Protein AF-P94857-F1 (afdb_monomer_lite)

Secondary structure (DSSP, 8-state):
--TTEEEEEEEE--B-SS-GGG-B-SEEEEEEEE-TTT-SEEEEEEEEEEEPPHHHHSSSB--SSEEEEEEEEEEEEETTEEEEEEEEEEES-SEETTEE-S-EEEEEEE-

Sequence (111 aa):
LVDGLDLTLQYQGKNEGREAKKQNGDGVGTSLSYDFGGSDFAVSAAYTSSDRTNDQNLLARGQGSKAEAWATGLKYDANNIYLATMYSETRKMTPISGGFANKAQNFEAVA

Structure (mmCIF, N/CA/C/O backbone):
data_AF-P94857-F1
#
_entry.id   AF-P94857-F1
#
loop_
_atom_site.group_PDB
_atom_site.id
_atom_site.type_symbol
_atom_site.label_atom_id
_atom_site.label_alt_id
_atom_site.label_comp_id
_atom_site.label_asym_id
_atom_site.label_entity_id
_atom_site.label_seq_id
_atom_site.pdbx_PDB_ins_code
_atom_site.Cartn_x
_atom_site.Cartn_y
_atom_site.Cartn_z
_atom_site.occupancy
_atom_site.B_iso_or_equiv
_atom_site.auth_seq_id
_atom_site.auth_comp_id
_atom_site.auth_asym_id
_atom_site.auth_atom_id
_atom_site.pdbx_PDB_model_num
ATOM 1 N N . LEU A 1 1 ? 6.305 5.761 23.054 1.00 78.94 1 LEU A N 1
ATOM 2 C CA . LEU A 1 1 ? 5.476 5.070 22.044 1.00 78.94 1 LEU A CA 1
ATOM 3 C C . LEU A 1 1 ? 4.036 5.523 22.262 1.00 78.94 1 LEU A C 1
ATOM 5 O O . LEU A 1 1 ? 3.704 5.770 23.417 1.00 78.94 1 LEU A O 1
ATOM 9 N N . VAL A 1 2 ? 3.232 5.702 21.212 1.00 90.75 2 VAL A N 1
ATOM 10 C CA . VAL A 1 2 ? 1.785 5.936 21.374 1.00 90.75 2 VAL A CA 1
ATOM 11 C C . VAL A 1 2 ? 1.137 4.567 21.523 1.00 90.75 2 VAL A C 1
ATOM 13 O O . VAL A 1 2 ? 1.350 3.712 20.670 1.00 90.75 2 VAL A O 1
ATOM 16 N N . ASP A 1 3 ? 0.430 4.346 22.626 1.00 93.06 3 ASP A N 1
ATOM 17 C CA . ASP A 1 3 ? -0.222 3.064 22.891 1.00 93.06 3 ASP A CA 1
ATOM 18 C C . ASP A 1 3 ? -1.340 2.799 21.879 1.00 93.06 3 ASP A C 1
ATOM 20 O O . ASP A 1 3 ? -2.062 3.731 21.523 1.00 93.06 3 ASP A O 1
ATOM 24 N N . GLY A 1 4 ? -1.443 1.561 21.396 1.00 93.94 4 GLY A N 1
ATOM 25 C CA . GLY A 1 4 ? -2.405 1.160 20.366 1.00 93.94 4 GLY A CA 1
ATOM 26 C C . GLY A 1 4 ? -2.096 1.617 18.934 1.00 93.94 4 GLY A C 1
ATOM 27 O O . GLY A 1 4 ? -2.883 1.335 18.034 1.00 93.94 4 GLY A O 1
ATOM 28 N N . LEU A 1 5 ? -0.994 2.349 18.701 1.00 96.50 5 LEU A N 1
ATOM 29 C CA . LEU A 1 5 ? -0.573 2.810 17.370 1.00 96.50 5 LEU A CA 1
ATOM 30 C C . LEU A 1 5 ? 0.559 1.945 16.813 1.00 96.50 5 LEU A C 1
ATOM 32 O O . LEU A 1 5 ? 1.686 1.998 17.312 1.00 96.50 5 LEU A O 1
ATOM 36 N N . ASP A 1 6 ? 0.295 1.294 15.685 1.00 96.62 6 ASP A N 1
ATOM 37 C CA . ASP A 1 6 ? 1.314 0.622 14.885 1.00 96.62 6 ASP A CA 1
ATOM 38 C C . ASP A 1 6 ? 1.663 1.447 13.646 1.00 96.62 6 ASP A C 1
ATOM 40 O O . ASP A 1 6 ? 0.790 1.994 12.968 1.00 96.62 6 ASP A O 1
ATOM 44 N N . LEU A 1 7 ? 2.956 1.507 13.324 1.00 97.75 7 LEU A N 1
ATOM 45 C CA . LEU A 1 7 ? 3.489 2.158 12.129 1.00 97.75 7 LEU A CA 1
ATOM 46 C C . LEU A 1 7 ? 4.474 1.219 11.435 1.00 97.75 7 LEU A C 1
ATOM 48 O O . LEU A 1 7 ? 5.379 0.680 12.067 1.00 97.75 7 LEU A O 1
ATOM 52 N N . THR A 1 8 ? 4.337 1.068 10.120 1.00 98.38 8 THR A N 1
ATOM 53 C CA . THR A 1 8 ? 5.244 0.263 9.294 1.00 98.38 8 THR A CA 1
ATOM 54 C C . THR A 1 8 ? 5.763 1.075 8.120 1.00 98.38 8 THR A C 1
ATOM 56 O O . THR A 1 8 ? 5.010 1.801 7.478 1.00 98.38 8 THR A O 1
ATOM 59 N N . LEU A 1 9 ? 7.047 0.898 7.806 1.00 98.44 9 LEU A N 1
ATOM 60 C CA . LEU A 1 9 ? 7.656 1.331 6.553 1.00 98.44 9 LEU A CA 1
ATOM 61 C C . LEU A 1 9 ? 8.136 0.106 5.782 1.00 98.44 9 LEU A C 1
ATOM 63 O O . LEU A 1 9 ? 8.677 -0.837 6.359 1.00 98.44 9 LEU A O 1
ATOM 67 N N . GLN A 1 10 ? 7.963 0.143 4.469 1.00 98.69 10 GLN A N 1
ATOM 68 C CA . GLN A 1 10 ? 8.372 -0.915 3.563 1.00 98.69 10 GLN A CA 1
ATOM 69 C C . GLN A 1 10 ? 9.151 -0.321 2.394 1.00 98.69 10 GLN A C 1
ATOM 71 O O . GLN A 1 10 ? 8.769 0.702 1.830 1.00 98.69 10 GLN A O 1
ATOM 76 N N . TYR A 1 11 ? 10.208 -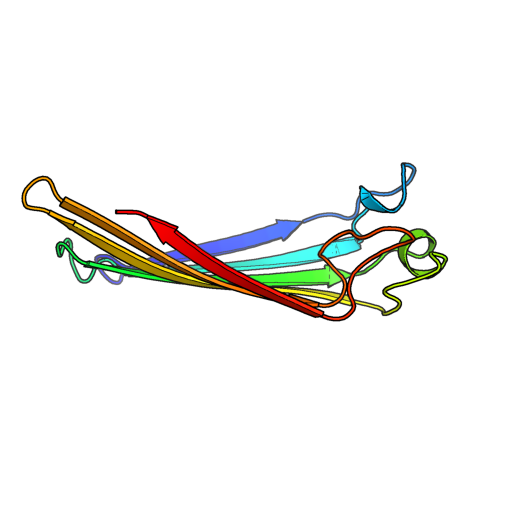1.017 1.992 1.00 98.62 11 TYR A N 1
ATOM 77 C CA . TYR A 1 11 ? 10.854 -0.835 0.700 1.00 98.62 11 TYR A CA 1
ATOM 78 C C . TYR A 1 11 ? 10.718 -2.128 -0.106 1.00 98.62 11 TYR A C 1
ATOM 80 O O . TYR A 1 11 ? 10.888 -3.224 0.432 1.00 98.62 11 TYR A O 1
ATOM 88 N N . GLN A 1 12 ? 10.401 -1.998 -1.391 1.00 98.62 12 GLN A N 1
ATOM 89 C CA . GLN A 1 12 ? 10.336 -3.095 -2.346 1.00 98.62 12 GLN A CA 1
ATOM 90 C C . GLN A 1 12 ? 11.354 -2.837 -3.454 1.00 98.62 12 GLN A C 1
ATOM 92 O O . GLN A 1 12 ? 11.232 -1.868 -4.200 1.00 98.62 12 GLN A O 1
ATOM 97 N N . GLY A 1 13 ? 12.333 -3.732 -3.575 1.00 98.56 13 GLY A N 1
ATOM 98 C CA . GLY A 1 13 ? 13.281 -3.707 -4.682 1.00 98.56 13 GLY A CA 1
ATOM 99 C C . GLY A 1 13 ? 12.630 -4.099 -6.009 1.00 98.56 13 GLY A C 1
ATOM 100 O O . GLY A 1 13 ? 11.682 -4.895 -6.064 1.00 98.56 13 GLY A O 1
ATOM 101 N N . LYS A 1 14 ? 13.173 -3.548 -7.087 1.00 98.56 14 LYS A N 1
ATOM 102 C CA . LYS A 1 14 ? 12.800 -3.834 -8.470 1.00 98.56 14 LYS A CA 1
ATOM 103 C C . LYS A 1 14 ? 12.885 -5.330 -8.830 1.00 98.56 14 LYS A C 1
ATOM 105 O O . LYS A 1 14 ? 13.884 -5.988 -8.559 1.00 98.56 14 LYS A O 1
ATOM 110 N N . ASN A 1 15 ? 11.861 -5.846 -9.521 1.00 98.25 15 ASN A N 1
ATOM 111 C CA . ASN A 1 15 ? 11.818 -7.198 -10.094 1.00 98.25 15 ASN A CA 1
ATOM 112 C C . ASN A 1 15 ? 11.418 -7.162 -11.583 1.00 98.25 15 ASN A C 1
ATOM 114 O O . ASN A 1 15 ? 10.294 -6.781 -11.920 1.00 98.25 15 ASN A O 1
ATOM 118 N N . GLU A 1 16 ? 12.299 -7.640 -12.467 1.00 97.12 16 GLU A N 1
ATOM 119 C CA . GLU A 1 16 ? 12.125 -7.674 -13.934 1.00 97.12 16 GLU A CA 1
ATOM 120 C C . GLU A 1 16 ? 12.494 -9.047 -14.537 1.00 97.12 16 GLU A C 1
ATOM 122 O O . GLU A 1 16 ? 12.845 -9.977 -13.812 1.00 97.12 16 GLU A O 1
ATOM 127 N N . GLY A 1 17 ? 12.374 -9.199 -15.864 1.00 95.81 17 GLY A N 1
ATOM 128 C CA . GLY A 1 17 ? 12.782 -10.419 -16.582 1.00 95.81 17 GLY A CA 1
ATOM 129 C C . GLY A 1 17 ? 11.741 -11.545 -16.580 1.00 95.81 17 GLY A C 1
ATOM 130 O O . GLY A 1 17 ? 12.074 -12.714 -16.752 1.00 95.81 17 GLY A O 1
ATOM 131 N N . ARG A 1 18 ? 10.468 -11.203 -16.364 1.00 95.56 18 ARG A N 1
ATOM 132 C CA . ARG A 1 18 ? 9.324 -12.131 -16.345 1.00 95.56 18 ARG A CA 1
ATOM 133 C C . ARG A 1 18 ? 8.098 -11.493 -16.989 1.00 95.56 18 ARG A C 1
ATOM 135 O O . ARG A 1 18 ? 8.165 -10.354 -17.431 1.00 95.56 18 ARG A O 1
ATOM 142 N N . GLU A 1 19 ? 6.969 -12.198 -17.021 1.00 96.88 19 GLU A N 1
ATOM 143 C CA . GLU A 1 19 ? 5.689 -11.647 -17.493 1.00 96.88 19 GLU A CA 1
ATOM 144 C C . GLU A 1 19 ? 5.447 -10.225 -16.940 1.00 96.88 19 GLU A C 1
ATOM 146 O O . GLU A 1 19 ? 5.465 -10.034 -15.724 1.00 96.88 19 GLU A O 1
ATOM 151 N N . ALA A 1 20 ? 5.204 -9.236 -17.813 1.00 97.06 20 ALA A N 1
ATOM 152 C CA . ALA A 1 20 ? 5.144 -7.810 -17.450 1.00 97.06 20 ALA A CA 1
ATOM 153 C C . ALA A 1 20 ? 4.160 -7.499 -16.305 1.00 97.06 20 ALA A C 1
ATOM 155 O O . ALA A 1 20 ? 4.417 -6.644 -15.458 1.00 97.06 20 ALA A O 1
ATOM 156 N N . LYS A 1 21 ? 3.047 -8.239 -16.219 1.00 96.56 21 LYS A N 1
ATOM 157 C CA . LYS A 1 21 ? 2.058 -8.105 -15.136 1.00 96.56 21 LYS A CA 1
ATOM 158 C C . LYS A 1 21 ? 2.572 -8.517 -13.756 1.00 96.56 21 LYS A C 1
ATOM 160 O O . LYS A 1 21 ? 1.985 -8.126 -12.756 1.00 96.56 21 LYS A O 1
ATOM 165 N N . LYS A 1 22 ? 3.649 -9.299 -13.707 1.00 96.81 22 LYS A N 1
ATOM 166 C CA . LYS A 1 22 ? 4.313 -9.758 -12.483 1.00 96.81 22 LYS A CA 1
ATOM 167 C C . LYS A 1 22 ? 5.570 -8.944 -12.167 1.00 96.81 22 LYS A C 1
ATOM 169 O O . LYS A 1 22 ? 6.255 -9.253 -11.198 1.00 96.81 22 LYS A O 1
ATOM 174 N N . GLN A 1 23 ? 5.936 -7.960 -12.983 1.00 98.38 23 GLN A N 1
ATOM 175 C CA . GLN A 1 23 ? 7.087 -7.093 -12.720 1.00 98.38 23 GLN A CA 1
ATOM 176 C C . GLN A 1 23 ? 6.721 -5.936 -11.772 1.00 98.38 23 GLN A C 1
ATOM 178 O O . GLN A 1 23 ? 5.546 -5.599 -11.625 1.00 98.38 23 GLN A O 1
ATOM 183 N N . ASN A 1 24 ? 7.728 -5.317 -11.157 1.00 98.38 24 ASN A N 1
ATOM 184 C CA . ASN A 1 24 ? 7.610 -4.064 -10.406 1.00 98.38 24 ASN A CA 1
ATOM 185 C C . ASN A 1 24 ? 8.946 -3.307 -10.457 1.00 98.38 24 ASN A C 1
ATOM 187 O O . ASN A 1 24 ? 10.005 -3.932 -10.468 1.00 98.38 24 ASN A O 1
ATOM 191 N N . GLY A 1 25 ? 8.909 -1.976 -10.474 1.00 98.69 25 GLY A N 1
ATOM 192 C CA . GLY A 1 25 ? 10.075 -1.140 -10.196 1.00 98.69 25 GLY A CA 1
ATOM 193 C C . GLY A 1 25 ? 10.343 -1.024 -8.695 1.00 98.69 25 GLY A C 1
ATOM 194 O O . GLY A 1 25 ? 9.687 -1.685 -7.885 1.00 98.69 25 GLY A O 1
ATOM 195 N N . ASP A 1 26 ? 11.306 -0.182 -8.330 1.00 98.75 26 ASP A N 1
ATOM 196 C CA . ASP A 1 26 ? 11.567 0.140 -6.929 1.00 98.75 26 ASP A CA 1
ATOM 197 C C . ASP A 1 26 ? 10.389 0.909 -6.326 1.00 98.75 26 ASP A C 1
ATOM 199 O O . ASP A 1 26 ? 9.761 1.742 -6.986 1.00 98.75 26 ASP A O 1
ATOM 203 N N . GLY A 1 27 ? 10.070 0.630 -5.066 1.00 98.69 27 GLY A N 1
ATOM 204 C CA . GLY A 1 27 ? 8.917 1.229 -4.413 1.00 98.69 27 GLY A CA 1
ATOM 205 C C . GLY A 1 27 ? 9.032 1.327 -2.907 1.00 98.69 27 GLY A C 1
ATOM 206 O O . GLY A 1 27 ? 9.851 0.667 -2.268 1.00 98.69 27 GLY A O 1
ATOM 207 N N . VAL A 1 28 ? 8.170 2.165 -2.346 1.00 98.81 28 VAL A N 1
ATOM 208 C CA . VAL A 1 28 ? 8.018 2.357 -0.907 1.00 98.81 28 VAL A CA 1
ATOM 209 C C . VAL A 1 28 ? 6.559 2.208 -0.510 1.00 98.81 28 VAL A C 1
ATOM 211 O O . VAL A 1 28 ? 5.645 2.511 -1.281 1.00 98.81 28 VAL A O 1
ATOM 214 N N . GLY A 1 29 ? 6.353 1.747 0.715 1.00 98.75 29 GLY A N 1
ATOM 215 C CA . GLY A 1 29 ? 5.048 1.610 1.331 1.00 98.75 29 GLY A CA 1
ATOM 216 C C . GLY A 1 29 ? 5.075 2.071 2.777 1.00 98.75 29 GLY A C 1
ATOM 217 O O . GLY A 1 29 ? 6.108 2.020 3.445 1.00 98.75 29 GLY A O 1
ATOM 218 N N . THR A 1 30 ? 3.927 2.519 3.260 1.00 98.81 30 THR A N 1
ATOM 219 C CA . THR A 1 30 ? 3.704 2.817 4.670 1.00 98.81 30 THR A CA 1
ATOM 220 C C . THR A 1 30 ? 2.318 2.358 5.079 1.00 98.81 30 THR A C 1
ATOM 222 O O . THR A 1 30 ? 1.386 2.375 4.268 1.00 98.81 30 THR A O 1
ATOM 225 N N . SER A 1 31 ? 2.174 1.962 6.336 1.00 98.62 31 SER A N 1
ATOM 226 C CA . SER A 1 31 ? 0.872 1.706 6.936 1.00 98.62 31 SER A CA 1
ATOM 227 C C . SER A 1 31 ? 0.836 2.169 8.376 1.00 98.62 31 SER A C 1
ATOM 229 O O . SER A 1 31 ? 1.845 2.126 9.080 1.00 98.62 31 SER A O 1
ATOM 231 N N . LEU A 1 32 ? -0.352 2.568 8.807 1.00 97.75 32 LEU A N 1
ATOM 232 C CA . LEU A 1 32 ? -0.661 2.872 10.191 1.00 97.75 32 LEU A CA 1
ATOM 233 C C . LEU A 1 32 ? -1.953 2.170 10.600 1.00 97.75 32 LEU A C 1
ATOM 235 O O . LEU A 1 32 ? -2.892 2.078 9.802 1.00 97.75 32 LEU A O 1
ATOM 239 N N . SER A 1 33 ? -2.013 1.716 11.845 1.00 97.75 33 SER A N 1
ATOM 240 C CA . SER A 1 33 ? -3.246 1.241 12.471 1.00 97.75 33 SER A CA 1
ATOM 241 C C . SER A 1 33 ? -3.349 1.743 13.89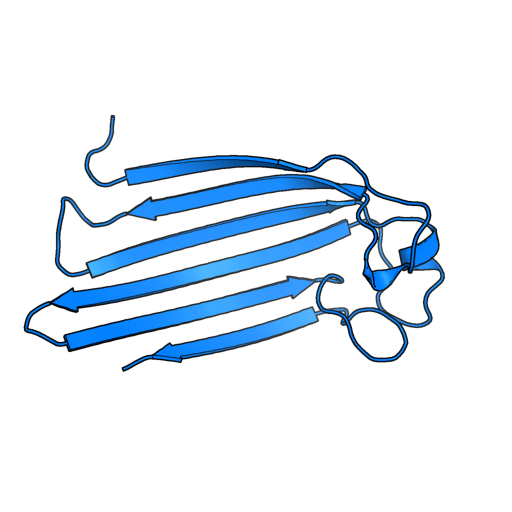8 1.00 97.75 33 SER A C 1
ATOM 243 O O . SER A 1 33 ? -2.338 1.882 14.581 1.00 97.75 33 SER A O 1
ATOM 245 N N . TYR A 1 34 ? -4.574 2.037 14.322 1.00 97.19 34 TYR A N 1
ATOM 246 C CA . TYR A 1 34 ? -4.869 2.505 15.666 1.00 97.19 34 TYR A CA 1
ATOM 247 C C . TYR A 1 34 ? -6.078 1.764 16.237 1.00 97.19 34 TYR A C 1
ATOM 249 O O . TYR A 1 34 ? -7.148 1.790 15.627 1.00 97.19 34 TYR A O 1
ATOM 257 N N . ASP A 1 35 ? -5.908 1.117 17.389 1.00 95.00 35 ASP A N 1
ATOM 258 C CA . ASP A 1 35 ? -6.956 0.354 18.092 1.00 95.00 35 ASP A CA 1
ATOM 259 C C . ASP A 1 35 ? -7.597 1.120 19.269 1.00 95.00 35 ASP A C 1
ATOM 261 O O . ASP A 1 35 ? -8.369 0.566 20.052 1.00 95.00 35 ASP A O 1
ATOM 265 N N . PHE A 1 36 ? -7.284 2.416 19.393 1.00 92.56 36 PHE A N 1
ATOM 266 C CA . PHE A 1 36 ? -7.769 3.305 20.454 1.00 92.56 36 PHE A CA 1
ATOM 267 C C . PHE A 1 36 ? -7.499 2.788 21.879 1.00 92.56 36 PHE A C 1
ATOM 269 O O . PHE A 1 36 ? -8.305 3.014 22.781 1.00 92.56 36 PHE A O 1
ATOM 276 N N . GLY A 1 37 ? -6.353 2.131 22.093 1.00 84.50 37 GLY A N 1
ATOM 277 C CA . GLY A 1 37 ? -5.946 1.638 23.411 1.00 84.50 37 GLY A CA 1
ATOM 278 C C . GLY A 1 37 ? -6.652 0.336 23.784 1.00 84.50 37 GLY A C 1
ATOM 279 O O . GLY A 1 37 ? -7.106 0.182 24.918 1.00 84.50 37 GLY A O 1
ATOM 280 N N . GLY A 1 38 ? -6.784 -0.575 22.814 1.00 84.44 38 GLY A N 1
ATOM 281 C CA . GLY A 1 38 ? -7.458 -1.865 22.986 1.00 84.44 38 GLY A CA 1
ATOM 282 C C . GLY A 1 38 ? -8.986 -1.788 22.975 1.00 84.44 38 GLY A C 1
ATOM 283 O O . GLY A 1 38 ? -9.645 -2.628 23.587 1.00 84.44 38 GLY A O 1
ATOM 284 N N . SER A 1 39 ? -9.559 -0.776 22.320 1.00 91.56 39 SER A N 1
ATOM 285 C CA . SER A 1 39 ? -11.004 -0.705 22.114 1.00 91.56 39 SER A CA 1
ATOM 286 C C . SER A 1 39 ? -11.481 -1.791 21.143 1.00 91.56 39 SER A C 1
ATOM 288 O O . SER A 1 39 ? -10.708 -2.332 20.353 1.00 91.56 39 SER A O 1
ATOM 290 N N . ASP A 1 40 ? -12.788 -2.045 21.133 1.00 95.88 40 ASP A N 1
ATOM 291 C CA . ASP A 1 40 ? -13.416 -2.972 20.183 1.00 95.88 40 ASP A CA 1
ATOM 292 C C . ASP A 1 40 ? -13.328 -2.486 18.724 1.00 95.88 40 ASP A C 1
ATOM 294 O O . ASP A 1 40 ? -13.618 -3.243 17.796 1.00 95.88 40 ASP A O 1
ATOM 298 N N . PHE A 1 41 ? -12.950 -1.219 18.512 1.00 96.62 41 PHE A N 1
ATOM 299 C CA . PHE A 1 41 ? -12.807 -0.595 17.206 1.00 96.62 41 PHE A CA 1
ATOM 300 C C . PHE A 1 41 ? -11.341 -0.398 16.835 1.00 96.62 41 PHE A C 1
ATOM 302 O O . PHE A 1 41 ? -10.510 -0.001 17.648 1.00 96.62 41 PHE A O 1
ATOM 309 N N . ALA A 1 42 ? -11.034 -0.577 15.556 1.00 97.75 42 ALA A N 1
ATOM 310 C CA . ALA A 1 42 ? -9.734 -0.212 15.016 1.00 97.75 42 ALA A CA 1
ATOM 311 C C . ALA A 1 42 ? -9.871 0.458 13.652 1.00 97.75 42 ALA A C 1
ATOM 313 O O . ALA A 1 42 ? -10.735 0.105 12.845 1.00 97.75 42 ALA A O 1
ATOM 314 N N . VAL A 1 43 ? -8.982 1.413 13.391 1.00 98.25 43 VAL A N 1
ATOM 315 C CA . VAL A 1 43 ? -8.832 2.072 12.091 1.00 98.25 43 VAL A CA 1
ATOM 316 C C . VAL A 1 43 ? -7.471 1.731 11.502 1.00 98.25 43 VAL A C 1
ATOM 318 O O . VAL A 1 43 ? -6.488 1.577 12.225 1.00 98.25 43 VAL A O 1
ATOM 321 N N . SER A 1 44 ? -7.388 1.638 10.180 1.00 98.38 44 SER A N 1
ATOM 322 C CA . SER A 1 44 ? -6.113 1.474 9.484 1.00 98.38 44 SER A CA 1
ATOM 323 C C . SER A 1 44 ? -6.078 2.233 8.167 1.00 98.38 44 SER A C 1
ATOM 325 O O . SER A 1 44 ? -7.111 2.508 7.545 1.00 98.38 44 SER A O 1
ATOM 327 N N . ALA A 1 45 ? -4.868 2.581 7.743 1.00 98.69 45 ALA A N 1
ATOM 328 C CA . ALA A 1 45 ? -4.595 3.134 6.431 1.00 98.69 45 ALA A CA 1
ATOM 329 C C . ALA A 1 45 ? -3.237 2.651 5.919 1.00 98.69 45 ALA A C 1
ATOM 331 O O . ALA A 1 45 ? -2.290 2.484 6.688 1.00 98.69 45 ALA A O 1
ATOM 332 N N . ALA A 1 46 ? -3.133 2.461 4.610 1.00 98.81 46 ALA A N 1
ATOM 333 C CA . ALA A 1 46 ? -1.889 2.119 3.940 1.00 98.81 46 ALA A CA 1
ATOM 334 C C . ALA A 1 46 ? -1.758 2.883 2.623 1.00 98.81 46 ALA A C 1
ATOM 336 O O . ALA A 1 46 ? -2.753 3.148 1.945 1.00 98.81 46 ALA A O 1
ATOM 337 N N . TYR A 1 47 ? -0.523 3.209 2.253 1.00 98.81 47 TYR A N 1
ATOM 338 C CA . TYR A 1 47 ? -0.169 3.815 0.973 1.00 98.81 47 TYR A CA 1
ATOM 339 C C . TYR A 1 47 ? 1.087 3.152 0.415 1.00 98.81 47 TYR A C 1
ATOM 341 O O . TYR A 1 47 ? 2.034 2.875 1.150 1.00 98.81 47 TYR A O 1
ATOM 349 N N . THR A 1 48 ? 1.112 2.931 -0.896 1.00 98.81 48 THR A N 1
ATOM 350 C CA . THR A 1 48 ? 2.255 2.381 -1.626 1.00 98.81 48 THR A CA 1
ATOM 351 C C . THR A 1 48 ? 2.456 3.125 -2.941 1.00 98.81 48 THR A C 1
ATOM 353 O O . THR A 1 48 ? 1.491 3.526 -3.598 1.00 98.81 48 THR A O 1
ATOM 356 N N . SER A 1 49 ? 3.718 3.291 -3.333 1.00 98.75 49 SER A N 1
ATOM 357 C CA . SER A 1 49 ? 4.115 3.859 -4.619 1.00 98.75 49 SER A CA 1
ATOM 358 C C . SER A 1 49 ? 5.358 3.148 -5.131 1.00 98.75 49 SER A C 1
ATOM 360 O O . SER A 1 49 ? 6.365 3.065 -4.424 1.00 98.75 49 SER A O 1
ATOM 362 N N . SER A 1 50 ? 5.305 2.647 -6.359 1.00 98.69 50 SER A N 1
ATOM 363 C CA . SER A 1 50 ? 6.431 1.994 -7.025 1.00 98.69 50 SER A CA 1
ATOM 364 C C . SER A 1 50 ? 6.604 2.498 -8.449 1.00 98.69 50 SER A C 1
ATOM 366 O O . SER A 1 50 ? 5.655 2.940 -9.100 1.00 98.69 50 SER A O 1
ATOM 368 N N . ASP A 1 51 ? 7.840 2.464 -8.939 1.00 98.75 51 ASP A N 1
ATOM 369 C CA . ASP A 1 51 ? 8.110 2.663 -10.357 1.00 98.75 51 ASP A CA 1
ATOM 370 C C . ASP A 1 51 ? 7.490 1.537 -11.188 1.00 98.75 51 ASP A C 1
ATOM 372 O O . ASP A 1 51 ? 7.408 0.380 -10.767 1.00 98.75 51 ASP A O 1
ATOM 376 N N . ARG A 1 52 ? 7.053 1.877 -12.399 1.00 98.56 52 ARG A N 1
ATOM 377 C CA . ARG A 1 52 ? 6.627 0.902 -13.404 1.00 98.56 52 ARG A CA 1
ATOM 378 C C . ARG A 1 52 ? 7.779 0.602 -14.344 1.00 98.56 52 ARG A C 1
ATOM 380 O O . ARG A 1 52 ? 8.514 1.499 -14.752 1.00 98.56 52 ARG A O 1
ATOM 387 N N . THR A 1 53 ? 7.918 -0.662 -14.709 1.00 98.31 53 THR A N 1
ATOM 388 C CA . THR A 1 53 ? 8.991 -1.113 -15.594 1.00 98.31 53 THR A CA 1
ATOM 389 C C . THR A 1 53 ? 8.735 -0.688 -17.037 1.00 98.31 53 THR A C 1
ATOM 391 O O . THR A 1 53 ? 7.621 -0.310 -17.421 1.00 98.31 53 THR A O 1
ATOM 394 N N . ASN A 1 54 ? 9.771 -0.761 -17.872 1.00 97.88 54 ASN A N 1
ATOM 395 C CA . ASN A 1 54 ? 9.627 -0.443 -19.291 1.00 97.88 54 ASN A CA 1
ATOM 396 C C . ASN A 1 54 ? 8.631 -1.397 -19.966 1.00 97.88 54 ASN A C 1
ATOM 398 O O . ASN A 1 54 ? 7.712 -0.939 -20.639 1.00 97.88 54 ASN A O 1
ATOM 402 N N . ASP A 1 55 ? 8.726 -2.701 -19.693 1.00 97.94 55 ASP A N 1
ATOM 403 C CA . ASP A 1 55 ? 7.816 -3.713 -20.246 1.00 97.94 55 ASP A CA 1
ATOM 404 C C . ASP A 1 55 ? 6.359 -3.469 -19.842 1.00 97.94 55 ASP A C 1
ATOM 406 O O . ASP A 1 55 ? 5.443 -3.627 -20.648 1.00 97.94 55 ASP A O 1
ATOM 410 N N . GLN A 1 56 ? 6.126 -3.028 -18.603 1.00 98.12 56 GLN A N 1
ATOM 411 C CA . GLN A 1 56 ? 4.800 -2.633 -18.132 1.00 98.12 56 GLN A CA 1
ATOM 412 C C . GLN A 1 56 ? 4.216 -1.455 -18.920 1.00 98.12 56 GLN A C 1
ATOM 414 O O . GLN A 1 56 ? 2.994 -1.372 -19.072 1.00 98.12 56 GLN A O 1
ATOM 419 N N . ASN A 1 57 ? 5.065 -0.554 -19.414 1.00 97.75 57 ASN A N 1
ATOM 420 C CA . ASN A 1 57 ? 4.674 0.596 -20.228 1.00 97.75 57 ASN A CA 1
ATOM 421 C C . ASN A 1 57 ? 4.521 0.275 -21.720 1.00 97.75 57 ASN A C 1
ATOM 423 O O . ASN A 1 57 ? 3.866 1.035 -22.430 1.00 97.75 57 ASN A O 1
ATOM 427 N N . LEU A 1 58 ? 5.050 -0.860 -22.181 1.00 97.69 58 LEU A N 1
ATOM 428 C CA . LEU A 1 58 ? 4.840 -1.369 -23.539 1.00 97.69 58 LEU A CA 1
ATOM 429 C C . LEU A 1 58 ? 3.508 -2.121 -23.703 1.00 97.69 58 LEU A C 1
ATOM 431 O O . LEU A 1 58 ? 3.110 -2.440 -24.823 1.00 97.69 58 LEU A O 1
ATOM 435 N N . LEU A 1 59 ? 2.797 -2.405 -22.607 1.00 97.50 59 LEU A N 1
ATOM 436 C CA . LEU A 1 59 ? 1.461 -3.000 -22.658 1.00 97.50 59 LEU A CA 1
ATOM 437 C C . LEU A 1 59 ? 0.445 -2.035 -23.285 1.00 97.50 59 LEU A C 1
ATOM 439 O O . LEU A 1 59 ? 0.589 -0.815 -23.227 1.00 97.50 59 LEU A O 1
ATOM 443 N N . ALA A 1 60 ? -0.638 -2.588 -23.836 1.00 97.62 60 ALA A N 1
ATOM 444 C CA . ALA A 1 60 ? -1.671 -1.806 -24.515 1.00 97.62 60 ALA A CA 1
ATOM 445 C C . ALA A 1 60 ? -2.428 -0.847 -23.576 1.00 97.62 60 ALA A C 1
ATOM 447 O O . ALA A 1 60 ? -3.012 0.133 -24.038 1.00 97.62 60 ALA A O 1
ATOM 448 N N . ARG A 1 61 ? -2.449 -1.118 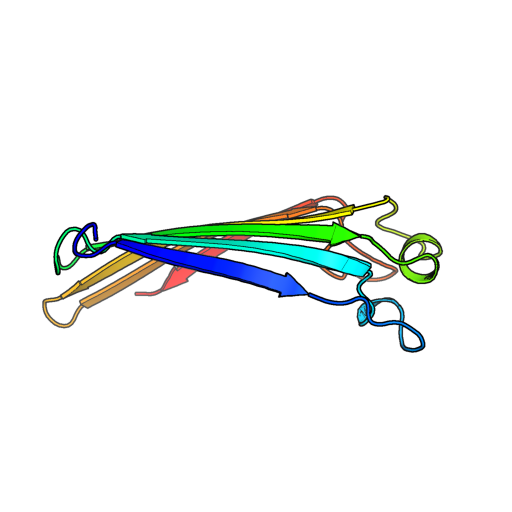-22.262 1.00 97.69 61 ARG A N 1
ATOM 449 C CA . ARG A 1 61 ? -3.191 -0.331 -21.263 1.00 97.69 61 ARG A CA 1
ATOM 450 C C . ARG A 1 61 ? -2.381 -0.083 -19.993 1.00 97.69 61 ARG A C 1
ATOM 452 O O . ARG A 1 61 ? -1.707 -0.987 -19.499 1.00 97.69 61 ARG A O 1
ATOM 459 N N . GLY A 1 62 ? -2.564 1.096 -19.402 1.00 93.62 62 GLY A N 1
ATOM 460 C CA . GLY A 1 62 ? -2.042 1.424 -18.074 1.00 93.62 62 GLY A CA 1
ATOM 461 C C . GLY A 1 62 ? -0.622 1.982 -18.092 1.00 93.62 62 GLY A C 1
ATOM 462 O O . GLY A 1 62 ? 0.216 1.545 -17.310 1.00 93.62 62 GLY A O 1
ATOM 463 N N . GLN A 1 63 ? -0.339 2.930 -18.986 1.00 96.38 63 GLN A N 1
ATOM 464 C CA . GLN A 1 63 ? 0.971 3.571 -19.103 1.00 96.38 63 GLN A CA 1
ATOM 465 C C . GLN A 1 63 ? 1.197 4.654 -18.033 1.00 96.38 63 GLN A C 1
ATOM 467 O O . GLN A 1 63 ? 0.287 5.380 -17.613 1.00 96.38 63 GLN A O 1
ATOM 472 N N . GLY A 1 64 ? 2.444 4.802 -17.599 1.00 97.00 64 GLY A N 1
ATOM 473 C CA . GLY A 1 64 ? 2.900 5.803 -16.642 1.00 97.00 64 GLY A CA 1
ATOM 474 C C . GLY A 1 64 ? 4.168 5.369 -15.917 1.00 97.00 64 GLY A C 1
ATOM 475 O O . GLY A 1 64 ? 4.505 4.191 -15.884 1.00 97.00 64 GLY A O 1
ATOM 476 N N . SER A 1 65 ? 4.853 6.326 -15.300 1.00 97.56 65 SER A N 1
ATOM 477 C CA . SER A 1 65 ? 6.085 6.065 -14.549 1.00 97.56 65 SER A CA 1
ATOM 478 C C . SER A 1 65 ? 5.849 5.408 -13.188 1.00 97.56 65 SER A C 1
ATOM 480 O O . SER A 1 65 ? 6.731 4.707 -12.712 1.00 97.56 65 SER A O 1
ATOM 482 N N . LYS A 1 66 ? 4.672 5.597 -12.576 1.00 98.38 66 LYS A N 1
ATOM 483 C CA . LYS A 1 66 ? 4.342 5.091 -11.235 1.00 98.38 66 LYS A CA 1
ATOM 484 C C . LYS A 1 66 ? 3.099 4.203 -11.221 1.00 98.38 66 LYS A C 1
ATOM 486 O O . LYS A 1 66 ? 2.158 4.428 -11.990 1.00 98.38 66 LYS A O 1
ATOM 491 N N . ALA A 1 67 ? 3.114 3.227 -10.321 1.00 98.56 67 ALA A N 1
ATOM 492 C CA . ALA A 1 67 ? 1.962 2.489 -9.833 1.00 98.56 67 ALA A CA 1
ATOM 493 C C . ALA A 1 67 ? 1.732 2.885 -8.369 1.00 98.56 67 ALA A C 1
ATOM 495 O O . ALA A 1 67 ? 2.675 2.919 -7.582 1.00 98.56 67 ALA A O 1
ATOM 496 N N . GLU A 1 68 ? 0.492 3.204 -8.013 1.00 98.75 68 GLU A N 1
ATOM 497 C CA . GLU A 1 68 ? 0.141 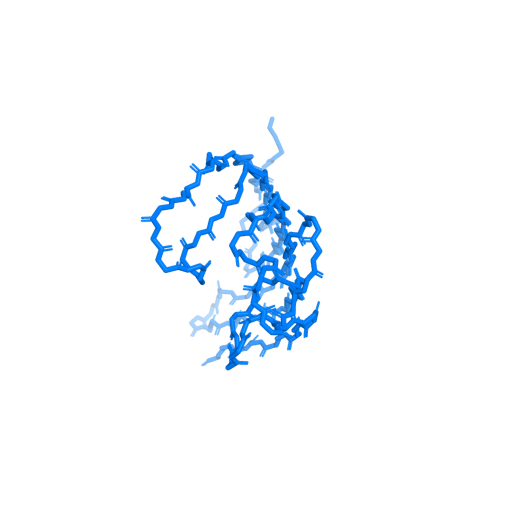3.648 -6.662 1.00 98.75 68 GLU A CA 1
ATOM 498 C C . GLU A 1 68 ? -1.066 2.875 -6.148 1.00 98.75 68 GLU A C 1
ATOM 500 O O . GLU A 1 68 ? -1.968 2.529 -6.918 1.00 98.75 68 GLU A O 1
ATOM 505 N N . ALA A 1 69 ? -1.118 2.654 -4.841 1.00 98.81 69 ALA A N 1
ATOM 506 C CA . ALA A 1 69 ? -2.315 2.173 -4.174 1.00 98.81 69 ALA A CA 1
ATOM 507 C C . ALA A 1 69 ? -2.430 2.761 -2.777 1.00 98.81 69 ALA A C 1
ATOM 509 O O . ALA A 1 69 ? -1.431 2.921 -2.076 1.00 98.81 69 ALA A O 1
ATOM 510 N N . TRP A 1 70 ? -3.662 3.032 -2.366 1.00 98.81 70 TRP A N 1
ATOM 511 C CA . TRP A 1 70 ? -3.985 3.345 -0.986 1.00 98.81 70 TRP A CA 1
ATOM 512 C C . TRP A 1 70 ? -5.250 2.622 -0.555 1.00 98.81 70 TRP A C 1
ATOM 514 O O . TRP A 1 70 ? -6.125 2.325 -1.371 1.00 98.81 70 TRP A O 1
ATOM 524 N N . ALA A 1 71 ? -5.331 2.339 0.737 1.00 98.81 71 ALA A N 1
ATOM 525 C CA . ALA A 1 71 ? -6.488 1.714 1.348 1.00 98.81 71 ALA A CA 1
ATOM 526 C C . ALA A 1 71 ? -6.718 2.282 2.745 1.00 98.81 71 ALA A C 1
ATOM 528 O O . ALA A 1 71 ? -5.772 2.687 3.421 1.00 98.81 71 ALA A O 1
A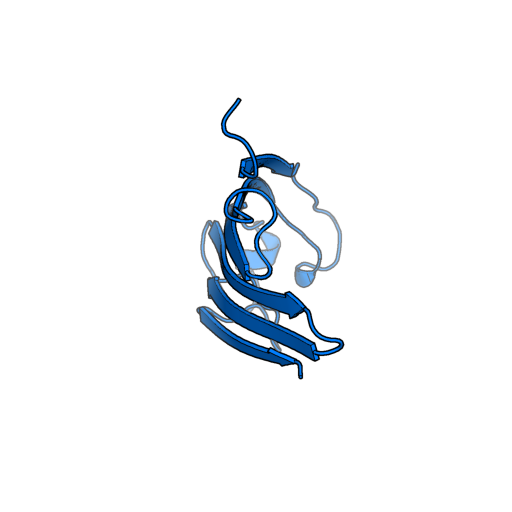TOM 529 N N . THR A 1 72 ? -7.971 2.278 3.179 1.00 98.69 72 THR A N 1
ATOM 530 C CA . THR A 1 72 ? -8.358 2.522 4.567 1.00 98.69 72 THR A CA 1
ATOM 531 C C . THR A 1 72 ? -9.367 1.476 5.008 1.00 98.69 72 THR A C 1
ATOM 533 O O . THR A 1 72 ? -10.180 1.022 4.201 1.00 98.69 72 THR A O 1
ATOM 536 N N . GLY A 1 73 ? -9.297 1.079 6.274 1.00 98.38 73 GLY A N 1
ATOM 537 C CA . GLY A 1 73 ? -10.178 0.076 6.845 1.00 98.38 73 GLY A CA 1
ATOM 538 C C . GLY A 1 73 ? -10.661 0.447 8.237 1.00 98.38 73 GLY A C 1
ATOM 539 O O . GLY A 1 73 ? -9.964 1.124 8.995 1.00 98.38 73 GLY A O 1
ATOM 540 N N . LEU A 1 74 ? -11.853 -0.042 8.556 1.00 98.25 74 LEU A N 1
ATOM 541 C CA . LEU A 1 74 ? -12.479 0.032 9.869 1.00 98.25 74 LEU A CA 1
ATOM 542 C C . LEU A 1 74 ? -12.835 -1.384 10.309 1.00 98.25 74 LEU A C 1
ATOM 544 O O . LEU A 1 74 ? -13.372 -2.155 9.511 1.00 98.25 74 LEU A O 1
ATOM 548 N N . LYS A 1 75 ? -12.572 -1.706 11.572 1.00 97.88 75 LYS A N 1
ATOM 549 C CA . LYS A 1 75 ? -12.939 -2.978 12.196 1.00 97.88 75 LYS A CA 1
ATOM 550 C C . LYS A 1 75 ? -13.716 -2.721 13.484 1.00 97.88 75 LYS A C 1
ATOM 552 O O . LYS A 1 75 ? -13.366 -1.803 14.220 1.00 97.88 75 LYS A O 1
ATOM 557 N N . TYR A 1 76 ? -14.709 -3.560 13.746 1.00 97.19 76 TYR A N 1
ATOM 558 C CA . TYR A 1 76 ? -15.326 -3.789 15.046 1.00 97.19 76 TYR A CA 1
ATOM 559 C C . TYR A 1 76 ? -15.251 -5.284 15.374 1.00 97.19 76 TYR A C 1
ATOM 561 O O . TYR A 1 76 ? -15.574 -6.113 14.523 1.00 97.19 76 TYR A O 1
ATOM 569 N N . ASP A 1 77 ? -14.796 -5.628 16.573 1.00 96.06 77 ASP A N 1
ATOM 570 C CA . ASP A 1 77 ? -14.474 -7.005 16.955 1.00 96.06 77 ASP A CA 1
ATOM 571 C C . ASP A 1 77 ? -14.778 -7.232 18.439 1.00 96.06 77 ASP A C 1
ATOM 573 O O . ASP A 1 77 ? -13.893 -7.161 19.290 1.00 96.06 77 ASP A O 1
ATOM 577 N N . ALA A 1 78 ? -16.061 -7.428 18.754 1.00 96.44 78 ALA A N 1
ATOM 578 C CA . ALA A 1 78 ? -16.528 -7.626 20.122 1.00 96.44 78 ALA A CA 1
ATOM 579 C C . ALA A 1 78 ? -17.901 -8.292 20.183 1.00 96.44 78 ALA A C 1
ATOM 581 O O . ALA A 1 78 ? -18.627 -8.387 19.200 1.00 96.44 78 ALA A O 1
ATOM 582 N N . ASN A 1 79 ? -18.270 -8.776 21.373 1.00 94.75 79 ASN A N 1
ATOM 583 C CA . ASN A 1 79 ? -19.585 -9.369 21.646 1.00 94.75 79 ASN A CA 1
ATOM 584 C C . ASN A 1 79 ? -19.965 -10.540 20.711 1.00 94.75 79 ASN A C 1
ATOM 586 O O . ASN A 1 79 ? -21.145 -10.759 20.443 1.00 94.75 79 ASN A O 1
ATOM 590 N N . ASN A 1 80 ? -18.973 -11.320 20.261 1.00 95.75 80 ASN A N 1
ATOM 591 C CA . ASN A 1 80 ? -19.110 -12.377 19.243 1.00 95.75 80 ASN A CA 1
ATOM 592 C C . ASN A 1 80 ? -19.548 -11.866 17.856 1.00 95.75 80 ASN A C 1
ATOM 594 O O . ASN A 1 80 ? -20.078 -12.635 17.056 1.00 95.75 80 ASN A O 1
ATOM 598 N N . ILE A 1 81 ? -19.340 -10.580 17.578 1.00 95.94 81 ILE A N 1
ATOM 599 C CA . ILE A 1 81 ? -19.623 -9.924 16.305 1.00 95.94 81 ILE A CA 1
ATOM 600 C C . ILE A 1 81 ? -18.299 -9.435 15.723 1.00 95.94 81 ILE A C 1
ATOM 602 O O . ILE A 1 81 ? -17.518 -8.768 16.400 1.00 95.94 81 ILE A O 1
ATOM 606 N N . TYR A 1 82 ? -18.083 -9.733 14.445 1.00 97.31 82 TYR A N 1
ATOM 607 C CA . TYR A 1 82 ? -16.955 -9.225 13.682 1.00 97.31 82 TYR A CA 1
ATOM 608 C C . TYR A 1 82 ? -17.480 -8.462 12.472 1.00 97.31 82 TYR A C 1
ATOM 610 O O . TYR A 1 82 ? -18.103 -9.049 11.594 1.00 97.31 82 TYR A O 1
ATOM 618 N N . LEU A 1 83 ? -17.216 -7.160 12.416 1.00 97.50 83 LEU A N 1
ATOM 619 C CA . LEU A 1 83 ? -17.525 -6.324 11.262 1.00 97.50 83 LEU A CA 1
ATOM 620 C C . LEU A 1 83 ? -16.238 -5.684 10.766 1.00 97.50 83 LEU A C 1
ATOM 622 O O . LEU A 1 83 ? -15.521 -5.039 11.529 1.00 97.50 83 LEU A O 1
ATOM 626 N N . ALA A 1 84 ? -15.965 -5.797 9.474 1.00 98.06 84 ALA A N 1
ATOM 627 C CA . ALA A 1 84 ? -14.851 -5.095 8.857 1.00 98.06 84 ALA A CA 1
ATOM 628 C C . ALA A 1 84 ? -15.288 -4.476 7.538 1.00 98.06 84 ALA A C 1
ATOM 630 O O . ALA A 1 84 ? -16.029 -5.089 6.773 1.00 98.06 84 ALA A O 1
ATOM 631 N N . THR A 1 85 ? -14.813 -3.265 7.266 1.00 98.44 85 THR A N 1
ATOM 632 C CA . THR A 1 85 ? -14.999 -2.600 5.974 1.00 98.44 85 THR A CA 1
ATOM 633 C C . THR A 1 85 ? -13.679 -2.035 5.486 1.00 98.44 85 THR A C 1
ATOM 635 O O . THR A 1 85 ? -12.844 -1.606 6.285 1.00 98.44 85 THR A O 1
ATOM 638 N N . MET A 1 86 ? -13.488 -2.035 4.172 1.00 98.44 86 MET A N 1
ATOM 639 C CA . MET A 1 86 ? -12.300 -1.490 3.534 1.00 98.44 86 MET A CA 1
ATOM 640 C C . MET A 1 86 ? -12.679 -0.762 2.250 1.00 98.44 86 MET A C 1
ATOM 642 O O . MET A 1 86 ? -13.519 -1.220 1.476 1.00 98.44 86 MET A O 1
ATOM 646 N N . TYR A 1 87 ? -12.038 0.381 2.028 1.00 98.69 87 TYR A N 1
ATOM 647 C CA . TYR A 1 87 ? -12.066 1.097 0.763 1.00 98.69 87 TYR A CA 1
ATOM 648 C C . TYR A 1 87 ? -10.642 1.245 0.240 1.00 98.69 87 TYR A C 1
ATOM 650 O O . TYR A 1 87 ? -9.744 1.634 0.990 1.00 98.69 87 TYR A O 1
ATOM 658 N N . SER A 1 88 ? -10.437 0.983 -1.048 1.00 98.75 88 SER A N 1
ATOM 659 C CA . SER A 1 88 ? -9.140 1.179 -1.692 1.00 98.75 88 SER A CA 1
ATOM 660 C C . SER A 1 88 ? -9.255 1.785 -3.081 1.00 98.75 88 SER A C 1
ATOM 662 O O . SER A 1 88 ? -10.239 1.599 -3.798 1.00 98.75 88 SER A O 1
ATOM 664 N N . GLU A 1 89 ? -8.208 2.505 -3.474 1.00 98.88 89 GLU A N 1
ATOM 665 C CA . GLU A 1 89 ? -8.003 2.965 -4.841 1.00 98.88 89 GLU A CA 1
ATOM 666 C C . GLU A 1 89 ? -6.590 2.604 -5.291 1.00 98.88 89 GLU A C 1
ATOM 668 O O . GLU A 1 89 ? -5.610 2.796 -4.570 1.00 98.88 89 GLU A O 1
ATOM 673 N N . THR A 1 90 ? -6.482 2.116 -6.523 1.00 98.75 90 THR A N 1
ATOM 674 C CA . THR A 1 90 ? -5.199 1.872 -7.179 1.00 98.75 90 THR A CA 1
ATOM 675 C C . THR A 1 90 ? -5.108 2.673 -8.468 1.00 98.75 90 THR A C 1
ATOM 677 O O . THR A 1 90 ? -6.115 2.943 -9.128 1.00 98.75 90 THR A O 1
ATOM 680 N N . ARG A 1 91 ? -3.890 3.051 -8.853 1.00 98.69 91 ARG A N 1
ATOM 681 C CA . ARG A 1 91 ? -3.581 3.743 -10.104 1.00 98.69 91 ARG A CA 1
ATOM 682 C C . ARG A 1 91 ? -2.511 2.972 -10.840 1.00 98.69 91 ARG A C 1
ATOM 684 O O . ARG A 1 91 ? -1.398 2.833 -10.341 1.00 98.69 91 ARG A O 1
ATOM 691 N N . LYS A 1 92 ? -2.849 2.472 -12.033 1.00 98.19 92 LYS A N 1
ATOM 692 C CA . LYS A 1 92 ? -1.921 1.726 -12.899 1.00 98.19 92 LYS A CA 1
ATOM 693 C C . LYS A 1 92 ? -1.265 0.564 -12.141 1.00 98.19 92 LYS A C 1
ATOM 695 O O . LYS A 1 92 ? -0.074 0.329 -12.282 1.00 98.19 92 LYS A O 1
ATOM 700 N N . MET A 1 93 ? -2.036 -0.145 -11.316 1.00 98.38 93 MET A N 1
ATOM 701 C CA . MET A 1 93 ? -1.548 -1.271 -10.504 1.00 98.38 93 MET A CA 1
ATOM 702 C C . MET A 1 93 ? -2.441 -2.506 -10.633 1.00 98.38 93 MET A C 1
ATOM 704 O O . MET A 1 93 ? -1.932 -3.617 -10.735 1.00 98.38 93 MET A O 1
ATOM 708 N N . THR A 1 94 ? -3.766 -2.332 -10.698 1.00 98.25 94 THR A N 1
ATOM 709 C CA . THR A 1 94 ? -4.699 -3.459 -10.851 1.00 98.25 94 THR A CA 1
ATOM 710 C C . THR A 1 94 ? -4.632 -4.037 -12.272 1.00 98.25 94 THR A C 1
ATOM 712 O O . THR A 1 94 ? -4.896 -3.307 -13.237 1.00 98.25 94 THR A O 1
ATOM 715 N N . PRO A 1 95 ? -4.286 -5.327 -12.443 1.00 97.19 95 PRO A N 1
ATOM 716 C CA . PRO A 1 95 ? -4.158 -5.943 -13.758 1.00 97.19 95 PRO A CA 1
ATOM 717 C C . PRO A 1 95 ? -5.528 -6.147 -14.417 1.00 97.19 95 PRO A C 1
ATOM 719 O O . PRO A 1 95 ? -6.484 -6.588 -13.789 1.00 97.19 95 PRO A O 1
ATOM 722 N N . ILE A 1 96 ? -5.602 -5.877 -15.718 1.00 97.69 96 ILE A N 1
ATOM 723 C CA . ILE A 1 96 ? -6.770 -6.123 -16.577 1.00 97.69 96 ILE A CA 1
ATOM 724 C C . ILE A 1 96 ? -6.325 -6.785 -17.886 1.00 97.69 96 ILE A C 1
ATOM 726 O O . ILE A 1 96 ? -5.129 -6.945 -18.155 1.00 97.69 96 ILE A O 1
ATOM 730 N N . SER A 1 97 ? -7.263 -7.185 -18.746 1.00 97.19 97 SER A N 1
ATOM 731 C CA . SER A 1 97 ? -6.894 -7.639 -20.093 1.00 97.19 97 SER A CA 1
ATOM 732 C C . SER A 1 97 ? -6.130 -6.537 -20.845 1.00 97.19 97 SER A C 1
ATOM 734 O O . SER A 1 97 ? -6.537 -5.374 -20.838 1.00 97.19 97 SER A O 1
ATOM 736 N N . GLY A 1 98 ? -4.992 -6.896 -21.445 1.00 96.44 98 GLY A N 1
ATOM 737 C CA . GLY A 1 98 ? -4.125 -5.971 -22.183 1.00 96.44 98 GLY A CA 1
ATOM 738 C C . GLY A 1 98 ? -3.246 -5.029 -21.344 1.00 96.44 98 GLY A C 1
ATOM 739 O O . GLY A 1 98 ? -2.541 -4.217 -21.934 1.00 96.44 98 GLY A O 1
ATOM 740 N N . GLY A 1 99 ? -3.253 -5.109 -20.007 1.00 98.00 99 GLY A N 1
ATOM 741 C CA . GLY A 1 99 ? -2.366 -4.288 -19.175 1.00 98.00 99 GLY A CA 1
ATOM 742 C C . GLY A 1 99 ? -2.893 -4.039 -17.770 1.00 98.00 99 GLY A C 1
ATOM 743 O O . GLY A 1 99 ? -3.235 -4.987 -17.065 1.00 98.00 99 GLY A O 1
ATOM 744 N N . PHE A 1 100 ? -2.955 -2.767 -17.376 1.00 98.56 100 PHE A N 1
ATOM 745 C CA . PHE A 1 100 ? -3.415 -2.326 -16.059 1.00 98.56 100 PHE A CA 1
ATOM 746 C C . PHE A 1 100 ? -4.511 -1.269 -16.174 1.00 98.56 100 PHE A C 1
ATOM 748 O O . PHE A 1 100 ? -4.522 -0.469 -17.111 1.00 98.56 100 PHE A O 1
ATOM 755 N N . ALA A 1 101 ? -5.441 -1.262 -15.221 1.00 98.31 101 ALA A N 1
ATOM 756 C CA . ALA A 1 101 ? -6.437 -0.207 -15.123 1.00 98.31 101 ALA A CA 1
ATOM 757 C C . ALA A 1 101 ? -5.753 1.118 -14.758 1.00 98.31 101 ALA A C 1
ATOM 759 O O . ALA A 1 101 ? -4.918 1.161 -13.855 1.00 98.31 101 ALA A O 1
ATOM 760 N N . ASN A 1 102 ? -6.127 2.214 -15.425 1.00 98.12 102 ASN A N 1
ATOM 761 C CA . ASN A 1 102 ? -5.626 3.547 -15.065 1.00 98.12 102 ASN A CA 1
ATOM 762 C C . ASN A 1 102 ? -6.008 3.917 -13.629 1.00 98.12 102 ASN A C 1
ATOM 764 O O . ASN A 1 102 ? -5.215 4.536 -12.924 1.00 98.12 102 ASN A O 1
ATOM 768 N N . LYS A 1 103 ? -7.207 3.502 -13.215 1.00 98.44 103 LYS A N 1
ATOM 769 C CA . LYS A 1 103 ? -7.741 3.634 -11.868 1.00 98.44 103 LYS A CA 1
ATOM 770 C C . LYS A 1 103 ? -8.668 2.452 -11.577 1.00 98.44 103 LYS A C 1
ATOM 772 O O . LYS A 1 103 ? -9.444 2.073 -12.452 1.00 98.44 103 LYS A O 1
ATOM 777 N N . ALA A 1 104 ? -8.590 1.896 -10.375 1.00 98.56 104 ALA A N 1
ATOM 778 C CA . ALA A 1 104 ? -9.559 0.946 -9.834 1.00 98.56 104 ALA A CA 1
ATOM 779 C C . ALA A 1 104 ? -9.965 1.407 -8.432 1.00 98.56 104 ALA A C 1
ATOM 781 O O . ALA A 1 104 ? -9.131 1.951 -7.713 1.00 98.56 104 ALA A O 1
ATOM 782 N N . GLN A 1 105 ? -11.234 1.229 -8.074 1.00 98.62 105 GLN A N 1
ATOM 783 C CA . GLN A 1 105 ? -11.777 1.570 -6.760 1.00 98.62 105 GLN A CA 1
ATOM 784 C C . GLN A 1 105 ? -12.565 0.373 -6.249 1.00 98.62 105 GLN A C 1
ATOM 786 O O . GLN A 1 105 ? -13.426 -0.138 -6.968 1.00 98.62 105 GLN A O 1
ATOM 791 N N . ASN A 1 106 ? -12.271 -0.049 -5.026 1.00 97.88 106 ASN A N 1
ATOM 792 C CA . ASN A 1 106 ? -12.852 -1.240 -4.429 1.00 97.88 106 ASN A CA 1
ATOM 793 C C . ASN A 1 106 ? -13.455 -0.887 -3.069 1.00 97.88 106 ASN A C 1
ATOM 795 O O . ASN A 1 106 ? -12.894 -0.087 -2.318 1.00 97.88 106 ASN A O 1
ATOM 799 N N . PHE A 1 107 ? -14.584 -1.516 -2.760 1.00 98.25 107 PHE A N 1
ATOM 800 C CA . PHE A 1 107 ? -15.200 -1.504 -1.442 1.00 98.25 107 PHE A CA 1
ATOM 801 C C . PHE A 1 107 ? -15.485 -2.946 -1.034 1.00 98.25 107 PHE A C 1
ATOM 803 O O . PHE A 1 107 ? -16.057 -3.705 -1.818 1.00 98.25 107 PHE A O 1
ATOM 810 N N . GLU A 1 108 ? -15.085 -3.309 0.178 1.00 97.44 108 GLU A N 1
ATOM 811 C CA . GLU A 1 108 ? -15.239 -4.649 0.738 1.00 97.44 108 GLU A CA 1
ATOM 812 C C . GLU A 1 108 ? -15.829 -4.548 2.145 1.00 97.44 108 GLU A C 1
ATOM 814 O O . GLU A 1 108 ? -15.509 -3.623 2.895 1.00 97.44 108 GLU A O 1
ATOM 819 N N . ALA A 1 109 ? -16.7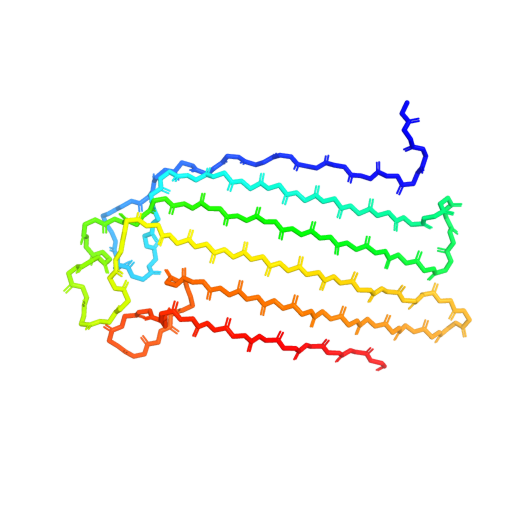00 -5.494 2.499 1.00 97.25 109 ALA A N 1
ATOM 820 C CA . ALA A 1 109 ? -17.316 -5.581 3.816 1.00 97.25 109 ALA A CA 1
ATOM 821 C C . ALA A 1 109 ? -17.514 -7.047 4.227 1.00 97.25 109 ALA A C 1
ATOM 823 O O . ALA A 1 109 ? -17.842 -7.885 3.385 1.00 97.25 109 ALA A O 1
ATOM 824 N N . VAL A 1 110 ? -17.331 -7.339 5.514 1.00 96.00 110 VAL A N 1
ATOM 825 C CA . VAL A 1 110 ? -17.536 -8.658 6.135 1.00 96.00 110 VAL A CA 1
ATOM 826 C C . VAL A 1 110 ? -18.371 -8.483 7.402 1.00 96.00 110 VAL A C 1
ATOM 828 O O . VAL A 1 110 ? -18.178 -7.494 8.117 1.00 96.00 110 VAL A O 1
ATOM 831 N N . ALA A 1 111 ? -19.285 -9.426 7.646 1.00 89.25 111 ALA A N 1
ATOM 832 C CA . ALA A 1 111 ? -20.161 -9.492 8.812 1.00 89.25 111 ALA A CA 1
ATOM 833 C C . ALA A 1 111 ? -20.489 -10.938 9.199 1.00 89.25 111 ALA A C 1
ATOM 835 O O . ALA A 1 111 ? -20.475 -11.793 8.280 1.00 89.25 111 ALA A O 1
#

InterPro domains:
  IPR001702 Porin, Gram-negative type [PF00267] (1-111)
  IPR001897 Porin, gammaproteobacterial [PR00183] (73-90)
  IPR001897 Porin, gammaproteobacterial [PR00183] (101-111)
  IPR023614 Porin domain superfamily [G3DSA:2.40.160.10] (1-111)
  IPR050298 Gram-negative bacterial outer membrane porin [PTHR34501] (4-111)

Radius of gyration: 16.98 Å; chains: 1; bounding box: 33×18×48 Å

pLDDT: mean 97.07, std 2.99, range [78.94, 98.88]

Foldseek 3Di:
DPAQKDKDKDWDDWDDDDDQLPTWHTKIKMKMKGCPNVPQKIKMKMKMKTARDPVLQVFPDQHDGMKIKMKMKMWGHDPPDTKIKMKMKIAQNPADVRHGDRMDIDIDMDD

Organism: Klebsiella pneumoniae subsp. ozaenae (NCBI:txid574)